Protein AF-A0A2I0I9Q0-F1 (afdb_monomer)

Radius of gyration: 23.12 Å; Cα contacts (8 Å, |Δi|>4): 67; chains: 1; bounding box: 47×44×65 Å

Solvent-accessible surface area (backbone atoms only — not comparable to full-atom values): 8965 Å² total; per-residue (Å²): 134,87,83,79,76,78,66,70,67,66,63,56,50,65,53,34,70,78,33,91,89,38,21,69,42,48,55,28,42,75,69,77,40,89,28,85,55,42,43,76,53,100,76,38,85,42,59,42,39,87,76,64,76,42,27,68,63,48,69,76,55,65,53,84,69,92,45,79,71,72,76,52,83,73,71,91,82,65,82,82,52,72,70,57,53,53,50,54,51,52,51,50,52,52,48,49,51,45,49,53,42,45,51,55,51,51,53,51,53,48,55,62,58,47,72,78,50,80,88,79,88,82,59,96,88,66,89,77,87,84,86,80,63,72,89,77,56,86,127

Mean predicted aligned error: 12.27 Å

Secondary structure (DSSP, 8-state):
------GGGTGGGGGGGT-TTTHHHHHHHHTT--BTTEEEETTEEEEPBTTTTB-HHHHHHSS--SSGGGGSPPPTTPPPPHHHHHHHHHHHHHHHHHHHHHHHHHHHHHHHHHTTSPP----TT--------GGG---

Foldseek 3Di:
DDPPPVPPVVVVLVVQCVDPVRNVLLVCQVVVHDSDQWHDDPSDTFGQDPLQSHGPCCLPPVHDPPDPVVVDDDDPPDDDDPVVVVVVVVSVVSNVVSVVSVVVVVVVVVVVVCVPPDDDDDDPPDDDDDDDDPVPDDD

Sequence (139 aa):
MLKIELIGFEELKEQYADDEDFAEAWSKVQNCQAAREFHNHEGFLMRVHSATGRSPFSIVYQKVPRHAIDLIKPPKTYKGNAAAESMAKEVQSMQQQVHQMLEAMNAKYKKAADKHRKEQLFSEGDMVMVFLRKERFTV

Organism: Punica granatum (NCBI:txid22663)

pLDDT: mean 79.33, std 12.42, range [34.28, 95.38]

Structure (mmCIF, N/CA/C/O backbone):
data_AF-A0A2I0I9Q0-F1
#
_entry.id   AF-A0A2I0I9Q0-F1
#
loop_
_atom_site.group_PDB
_atom_site.id
_atom_site.type_symbol
_atom_site.label_atom_id
_atom_site.label_alt_id
_atom_site.label_comp_id
_atom_site.label_asym_id
_atom_site.label_entity_id
_atom_site.label_seq_id
_atom_site.pdbx_PDB_ins_code
_atom_site.Cartn_x
_atom_site.Cartn_y
_atom_site.Cartn_z
_atom_site.occupancy
_atom_site.B_iso_or_equiv
_atom_site.auth_seq_id
_atom_site.auth_comp_id
_atom_site.auth_asym_id
_atom_site.auth_atom_id
_atom_site.pdbx_PDB_model_num
ATOM 1 N N . MET A 1 1 ? 14.214 -24.033 -30.107 1.00 36.44 1 MET A N 1
ATOM 2 C CA . MET A 1 1 ? 14.284 -22.607 -29.723 1.00 36.44 1 MET A CA 1
ATOM 3 C C . MET A 1 1 ? 12.876 -22.045 -29.867 1.00 36.44 1 MET A C 1
ATOM 5 O O . MET A 1 1 ? 12.465 -21.749 -30.979 1.00 36.44 1 MET A O 1
ATOM 9 N N . LEU A 1 2 ? 12.080 -22.060 -28.795 1.00 34.28 2 LEU A N 1
ATOM 10 C CA . LEU A 1 2 ? 10.690 -21.593 -28.838 1.00 34.28 2 LEU A CA 1
ATOM 11 C C . LEU A 1 2 ? 10.693 -20.061 -28.789 1.00 34.28 2 LEU A C 1
ATOM 13 O O . LEU A 1 2 ? 10.946 -19.479 -27.738 1.00 34.28 2 LEU A O 1
ATOM 17 N N . LYS A 1 3 ? 10.456 -19.420 -29.937 1.00 45.34 3 LYS A N 1
ATOM 18 C CA . LYS A 1 3 ? 10.036 -18.019 -29.994 1.00 45.34 3 LYS A CA 1
ATOM 19 C C . LYS A 1 3 ? 8.539 -17.990 -29.695 1.00 45.34 3 LYS A C 1
ATOM 21 O O . LYS A 1 3 ? 7.732 -18.218 -30.587 1.00 45.34 3 LYS A O 1
ATOM 26 N N . ILE A 1 4 ? 8.182 -17.797 -28.431 1.00 48.22 4 ILE A N 1
ATOM 27 C CA . ILE A 1 4 ? 6.826 -17.396 -28.054 1.00 48.22 4 ILE A CA 1
ATOM 28 C C . ILE A 1 4 ? 6.893 -15.879 -27.928 1.00 48.22 4 ILE A C 1
ATOM 30 O O . ILE A 1 4 ? 7.298 -15.350 -26.895 1.00 48.22 4 ILE A O 1
ATOM 34 N N . GLU A 1 5 ? 6.602 -15.186 -29.023 1.00 54.31 5 GLU A N 1
ATOM 35 C CA . GLU A 1 5 ? 6.296 -13.761 -28.971 1.00 54.31 5 GLU A CA 1
ATOM 36 C C . GLU A 1 5 ? 4.884 -13.650 -28.385 1.00 54.31 5 GLU A C 1
ATOM 38 O O . GLU A 1 5 ? 3.917 -14.174 -28.936 1.00 54.31 5 GLU A O 1
ATOM 43 N N . LEU A 1 6 ? 4.783 -13.064 -27.194 1.00 50.84 6 LEU A N 1
ATOM 44 C CA . LEU A 1 6 ? 3.529 -12.832 -26.479 1.00 50.84 6 LEU A CA 1
ATOM 45 C C . LEU A 1 6 ? 2.793 -11.660 -27.157 1.00 50.84 6 LEU A C 1
ATOM 47 O O . LEU A 1 6 ? 2.726 -10.562 -26.620 1.00 50.84 6 LEU A O 1
ATOM 51 N N . ILE A 1 7 ? 2.279 -11.894 -28.368 1.00 52.28 7 ILE A N 1
ATOM 52 C CA . ILE A 1 7 ? 1.589 -10.894 -29.208 1.00 52.28 7 ILE A CA 1
ATOM 53 C C . ILE A 1 7 ? 0.317 -10.354 -28.514 1.00 52.28 7 ILE A C 1
ATOM 55 O O . ILE A 1 7 ? -0.063 -9.205 -28.705 1.00 52.28 7 ILE A O 1
ATOM 59 N N . GLY A 1 8 ? -0.296 -11.134 -27.616 1.00 52.47 8 GLY A N 1
ATOM 60 C CA . GLY A 1 8 ? -1.600 -10.809 -27.021 1.00 52.47 8 GLY A CA 1
ATOM 61 C C . GLY A 1 8 ? -1.652 -9.634 -26.033 1.00 52.47 8 GLY A C 1
ATOM 62 O O . GLY A 1 8 ? -2.745 -9.230 -25.652 1.00 52.47 8 GLY A O 1
ATOM 63 N N . PHE A 1 9 ? -0.521 -9.072 -25.587 1.00 55.62 9 PHE A N 1
ATOM 64 C CA . PHE A 1 9 ? -0.553 -7.917 -24.673 1.00 55.62 9 PHE A CA 1
ATOM 65 C C . PHE A 1 9 ? -0.718 -6.571 -25.394 1.00 55.62 9 PHE A C 1
ATOM 67 O O . PHE A 1 9 ? -1.204 -5.624 -24.778 1.00 55.62 9 PHE A O 1
ATOM 74 N N . GLU A 1 10 ? -0.339 -6.457 -26.672 1.00 62.69 10 GLU A N 1
ATOM 75 C CA . GLU A 1 10 ? -0.495 -5.199 -27.420 1.00 62.69 10 GLU A CA 1
ATOM 76 C C . GLU A 1 10 ? -1.945 -4.962 -27.865 1.00 62.69 10 GLU A C 1
ATOM 78 O O . GLU A 1 10 ? -2.437 -3.843 -27.727 1.00 62.69 10 GLU A O 1
ATOM 83 N N . GLU A 1 11 ? -2.663 -6.017 -28.266 1.00 67.50 11 GLU A N 1
ATOM 84 C CA . GLU A 1 11 ? -4.090 -5.966 -28.647 1.00 67.50 11 GLU A CA 1
ATOM 85 C C . GLU A 1 11 ? -5.010 -5.590 -27.473 1.00 67.50 11 GLU A C 1
ATOM 87 O O . GLU A 1 11 ? -6.093 -5.038 -27.661 1.00 67.50 11 GLU A O 1
ATOM 92 N N . LEU A 1 12 ? -4.567 -5.823 -26.234 1.00 70.50 12 LEU A N 1
ATOM 93 C CA . LEU A 1 12 ? -5.344 -5.509 -25.032 1.00 70.50 12 LEU A CA 1
ATOM 94 C C . LEU A 1 12 ? -5.595 -3.999 -24.872 1.00 70.50 12 LEU A C 1
ATOM 96 O O . LEU A 1 12 ? -6.548 -3.588 -24.216 1.00 70.50 12 LEU A O 1
ATOM 100 N N . LYS A 1 13 ? -4.751 -3.164 -25.491 1.00 71.62 13 LYS A N 1
ATOM 101 C CA . LYS A 1 13 ? -4.865 -1.700 -25.455 1.00 71.62 13 LYS A CA 1
ATOM 102 C C . LYS A 1 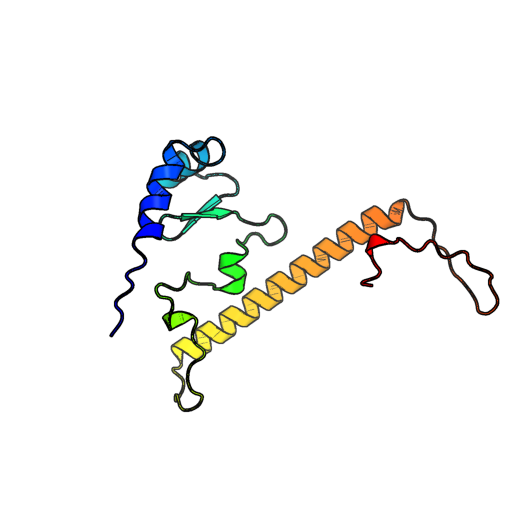13 ? -6.006 -1.183 -26.324 1.00 71.62 13 LYS A C 1
ATOM 104 O O . LYS A 1 13 ? -6.578 -0.140 -26.016 1.00 71.62 13 LYS A O 1
ATOM 109 N N . GLU A 1 14 ? -6.322 -1.897 -27.402 1.00 78.06 14 GLU A N 1
ATOM 110 C CA . GLU A 1 14 ? -7.405 -1.532 -28.320 1.00 78.06 14 GLU A CA 1
ATOM 111 C C . GLU A 1 14 ? -8.769 -1.712 -27.647 1.00 78.06 14 GLU A C 1
ATOM 113 O O . GLU A 1 14 ? -9.681 -0.922 -27.866 1.00 78.06 14 GLU A O 1
ATOM 118 N N . GLN A 1 15 ? -8.864 -2.670 -26.723 1.00 81.56 15 GLN A N 1
ATOM 119 C CA . GLN A 1 15 ? -10.089 -2.975 -25.985 1.00 81.56 15 GLN A CA 1
ATOM 120 C C . GLN A 1 15 ? -10.470 -1.888 -24.972 1.00 81.56 15 GLN A C 1
ATOM 122 O O . GLN A 1 15 ? -11.641 -1.764 -24.628 1.00 81.56 15 GLN A O 1
ATOM 127 N N . TYR A 1 16 ? -9.523 -1.053 -24.523 1.00 83.56 16 TYR A N 1
ATOM 128 C CA . TYR A 1 16 ? -9.837 0.035 -23.593 1.00 83.56 16 TYR A CA 1
ATOM 129 C C . TYR A 1 16 ? -10.770 1.089 -24.187 1.00 83.56 16 TYR A C 1
ATOM 131 O O . TYR A 1 16 ? -11.415 1.794 -23.421 1.00 83.56 16 TYR A O 1
ATOM 139 N N . ALA A 1 17 ? -10.833 1.234 -25.514 1.00 82.81 17 ALA A N 1
ATOM 140 C CA . ALA A 1 17 ? -11.689 2.231 -26.154 1.00 82.81 17 ALA A CA 1
ATOM 141 C C . ALA A 1 17 ? -13.188 1.919 -26.001 1.00 82.81 17 ALA A C 1
ATOM 143 O O . ALA A 1 17 ? -13.987 2.850 -25.916 1.00 82.81 17 ALA A O 1
ATOM 144 N N . ASP A 1 18 ? -13.538 0.634 -25.918 1.00 85.06 18 ASP A N 1
ATOM 145 C CA . ASP A 1 18 ? -14.922 0.149 -25.847 1.00 85.06 18 ASP A CA 1
ATOM 146 C C . ASP A 1 18 ? -15.335 -0.283 -24.426 1.00 85.06 18 ASP A C 1
ATOM 148 O O . ASP A 1 18 ? -16.478 -0.679 -24.198 1.00 85.06 18 ASP A O 1
ATOM 152 N N . ASP A 1 19 ? -14.414 -0.218 -23.462 1.00 86.31 19 ASP A N 1
ATOM 153 C CA . ASP A 1 19 ? -14.628 -0.674 -22.089 1.00 86.31 19 ASP A CA 1
ATOM 154 C C . ASP A 1 19 ? -15.287 0.411 -21.214 1.00 86.31 19 ASP A C 1
ATOM 156 O O . ASP A 1 19 ? -14.793 1.536 -21.116 1.00 86.31 19 ASP A O 1
ATOM 160 N N . GLU A 1 20 ? -16.394 0.071 -20.545 1.00 86.62 20 GLU A N 1
ATOM 161 C CA . GLU A 1 20 ? -17.184 1.001 -19.720 1.00 86.62 20 GLU A CA 1
ATOM 162 C C . GLU A 1 20 ? -16.387 1.588 -18.541 1.00 86.62 20 GLU A C 1
ATOM 164 O O . GLU A 1 20 ? -16.556 2.761 -18.195 1.00 86.62 20 GLU A O 1
ATOM 169 N N . ASP A 1 21 ? -15.475 0.809 -17.956 1.00 82.75 21 ASP A N 1
ATOM 170 C CA . ASP A 1 21 ? -14.682 1.210 -16.796 1.00 82.75 21 ASP A CA 1
ATOM 171 C C . ASP A 1 21 ? -13.438 2.021 -17.194 1.00 82.75 21 ASP A C 1
ATOM 173 O O . ASP A 1 21 ? -12.954 2.857 -16.415 1.00 82.75 21 ASP A O 1
ATOM 177 N N . PHE A 1 22 ? -12.891 1.776 -18.391 1.00 84.88 22 PHE A N 1
ATOM 178 C CA . PHE A 1 22 ? -11.582 2.297 -18.797 1.00 84.88 22 PHE A CA 1
ATOM 179 C C . PHE A 1 22 ? -1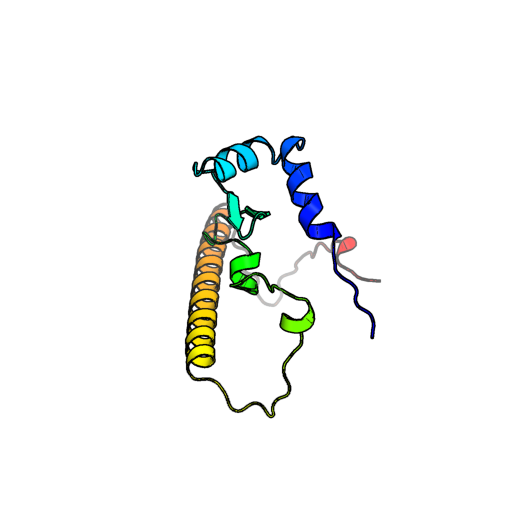1.603 3.310 -19.946 1.00 84.88 22 PHE A C 1
ATOM 181 O O . PHE A 1 22 ? -10.660 4.100 -20.021 1.00 84.88 22 PHE A O 1
ATOM 188 N N . ALA A 1 23 ? -12.641 3.379 -20.785 1.00 85.56 23 ALA A N 1
ATOM 189 C CA . ALA A 1 23 ? -12.659 4.235 -21.980 1.00 85.56 23 ALA A CA 1
ATOM 190 C C . ALA A 1 23 ? -12.453 5.724 -21.675 1.00 85.56 23 ALA A C 1
ATOM 192 O O . ALA A 1 23 ? -11.661 6.406 -22.334 1.00 85.56 23 ALA A O 1
ATOM 193 N N . GLU A 1 24 ? -13.100 6.239 -20.625 1.00 86.44 24 GLU A N 1
ATOM 194 C CA . GLU A 1 24 ? -12.934 7.637 -20.213 1.00 86.44 24 GLU A CA 1
ATOM 195 C C . GLU A 1 24 ? -11.500 7.910 -19.732 1.00 86.44 24 GLU A C 1
ATOM 197 O O . GLU A 1 24 ? -10.884 8.917 -20.097 1.00 86.44 24 GLU A O 1
ATOM 202 N N . ALA A 1 25 ? -10.954 7.010 -18.909 1.00 84.38 25 ALA A N 1
ATOM 203 C CA . ALA A 1 25 ? -9.593 7.129 -18.400 1.00 84.38 25 ALA A CA 1
ATOM 204 C C . ALA A 1 25 ? -8.570 7.021 -19.539 1.00 84.38 25 ALA A C 1
ATOM 206 O O . ALA A 1 25 ? -7.639 7.823 -19.600 1.00 84.38 25 ALA A O 1
ATOM 207 N N . TRP A 1 26 ? -8.774 6.087 -20.467 1.00 84.81 26 TRP A N 1
ATOM 208 C CA . TRP A 1 26 ? -7.926 5.860 -21.631 1.00 84.81 26 TRP A CA 1
ATOM 209 C C . TRP A 1 26 ? -7.878 7.078 -22.549 1.00 84.81 26 TRP A C 1
ATOM 211 O O . TRP A 1 26 ? -6.792 7.574 -22.848 1.00 84.81 26 TRP A O 1
ATOM 221 N N . SER A 1 27 ? -9.040 7.633 -22.900 1.00 84.81 27 SER A N 1
ATOM 222 C CA . SER A 1 27 ? -9.144 8.845 -23.716 1.00 84.81 27 SER A CA 1
ATOM 223 C C . SER A 1 27 ? -8.424 10.034 -23.070 1.00 84.81 27 SER A C 1
ATOM 225 O O . SER A 1 27 ? -7.643 10.734 -23.719 1.00 84.81 27 SER A O 1
ATOM 227 N N . LYS A 1 28 ? -8.599 10.244 -21.760 1.00 84.38 28 LYS A N 1
ATOM 228 C CA . LYS A 1 28 ? -7.894 11.313 -21.031 1.00 84.38 28 LYS A CA 1
ATOM 229 C C . LYS A 1 28 ? -6.385 11.112 -21.047 1.00 84.38 28 LYS A C 1
ATOM 231 O O . LYS A 1 28 ? -5.645 12.050 -21.331 1.00 84.38 28 LYS A O 1
ATOM 236 N N . VAL A 1 29 ? -5.930 9.893 -20.774 1.00 81.31 29 VAL A N 1
ATOM 237 C CA . VAL A 1 29 ? -4.507 9.557 -20.751 1.00 81.31 29 VAL A CA 1
ATOM 238 C C . VAL A 1 29 ? -3.852 9.740 -22.127 1.00 81.31 29 VAL A C 1
ATOM 240 O O . VAL A 1 29 ? -2.749 10.283 -22.194 1.00 81.31 29 VAL A O 1
ATOM 243 N N . GLN A 1 30 ? -4.511 9.329 -23.215 1.00 79.44 30 GLN A N 1
ATOM 244 C CA . GLN A 1 30 ? -4.014 9.535 -24.583 1.00 79.44 30 GLN A CA 1
ATOM 245 C C . GLN A 1 30 ? -3.868 11.022 -24.929 1.00 79.44 30 GLN A C 1
ATOM 247 O O . GLN A 1 30 ? -2.924 11.412 -25.610 1.00 79.44 30 GLN A O 1
ATOM 252 N N . ASN A 1 31 ? -4.761 11.856 -24.399 1.00 80.88 31 ASN A N 1
ATOM 253 C CA . ASN A 1 31 ? -4.753 13.304 -24.593 1.00 80.88 31 ASN A CA 1
ATOM 254 C C . ASN A 1 31 ? -3.865 14.059 -23.582 1.00 80.88 31 ASN A C 1
ATOM 256 O O . ASN A 1 31 ? -3.996 15.276 -23.441 1.00 80.88 31 ASN A O 1
ATOM 260 N N . CYS A 1 32 ? -2.978 13.363 -22.857 1.00 74.06 32 CYS A N 1
ATOM 261 C CA . CYS A 1 32 ? -2.119 13.931 -21.808 1.00 74.06 32 CYS A CA 1
ATOM 262 C C . CYS A 1 32 ? -2.893 14.666 -20.693 1.00 74.06 32 CYS A C 1
ATOM 264 O O . CYS A 1 32 ? -2.371 15.585 -20.059 1.00 74.06 32 CYS A O 1
ATOM 266 N N . GLN A 1 33 ? -4.140 14.269 -20.439 1.00 76.38 33 GLN A N 1
ATOM 267 C CA . GLN A 1 33 ? -4.982 14.806 -19.373 1.00 76.38 33 GLN A CA 1
ATOM 268 C C . GLN A 1 33 ? -4.924 13.919 -18.124 1.00 76.38 33 GLN A C 1
ATOM 270 O O . GLN A 1 33 ? -4.699 12.709 -18.189 1.00 76.38 33 GLN A O 1
ATOM 275 N N . ALA A 1 34 ? -5.161 14.518 -16.955 1.00 72.94 34 ALA A N 1
ATOM 276 C CA . ALA A 1 34 ? -5.161 13.797 -15.687 1.00 72.94 34 ALA A CA 1
ATOM 277 C C . ALA A 1 34 ? -6.371 12.847 -15.581 1.00 72.94 34 ALA A C 1
ATOM 279 O O . ALA A 1 34 ? -7.510 13.276 -15.384 1.00 72.94 34 ALA A O 1
ATOM 280 N N . ALA A 1 35 ? -6.122 11.539 -15.650 1.00 73.00 35 ALA A N 1
ATOM 281 C CA . ALA A 1 35 ? -7.142 10.494 -15.560 1.00 73.00 35 ALA A CA 1
ATOM 282 C C . ALA A 1 35 ? -7.390 10.009 -14.118 1.00 73.00 35 ALA A C 1
ATOM 284 O O . ALA A 1 35 ? -7.432 8.809 -13.844 1.00 73.00 35 ALA A O 1
ATOM 285 N N . ARG A 1 36 ? -7.572 10.952 -13.182 1.00 73.56 36 ARG A N 1
ATOM 286 C CA . ARG A 1 36 ? -7.810 10.692 -11.746 1.00 73.56 36 ARG A CA 1
ATOM 287 C C . ARG A 1 36 ? -6.773 9.740 -11.125 1.00 73.56 36 ARG A C 1
ATOM 289 O O . ARG A 1 36 ? -5.676 10.167 -10.790 1.00 73.56 36 ARG A O 1
ATOM 296 N N . GLU A 1 37 ? -7.152 8.475 -10.937 1.00 80.44 37 GLU A N 1
ATOM 297 C CA . GLU A 1 37 ? -6.380 7.427 -10.263 1.00 80.44 37 GLU A CA 1
ATOM 298 C C . GLU A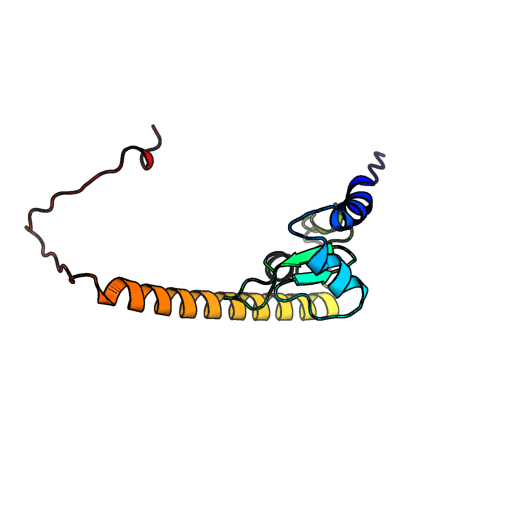 1 37 ? -5.497 6.625 -11.225 1.00 80.44 37 GLU A C 1
ATOM 300 O O . GLU A 1 37 ? -4.736 5.771 -10.777 1.00 80.44 37 GLU A O 1
ATOM 305 N N . PHE A 1 38 ? -5.594 6.861 -12.533 1.00 79.19 38 PHE A N 1
ATOM 306 C CA . PHE A 1 38 ? -4.862 6.103 -13.540 1.00 79.19 38 PHE A CA 1
ATOM 307 C C . PHE A 1 38 ? -3.703 6.903 -14.126 1.00 79.19 38 PHE A C 1
ATOM 309 O O . PHE A 1 38 ? -3.815 8.103 -14.377 1.00 79.19 38 PHE A O 1
ATOM 316 N N . HIS A 1 39 ? -2.597 6.213 -14.397 1.00 75.88 39 HIS A N 1
ATOM 317 C CA . HIS A 1 39 ? -1.504 6.730 -15.213 1.00 75.88 39 HIS A CA 1
ATOM 318 C C . HIS A 1 39 ? -1.220 5.806 -16.395 1.00 75.88 39 HIS A C 1
ATOM 320 O O . HIS A 1 39 ? -1.368 4.587 -16.285 1.00 75.88 39 HIS A O 1
ATOM 326 N N . ASN A 1 40 ? -0.769 6.393 -17.509 1.00 75.12 40 ASN A N 1
ATOM 327 C CA . ASN A 1 40 ? -0.176 5.608 -18.586 1.00 75.12 40 ASN A CA 1
ATOM 328 C C . ASN A 1 40 ? 1.171 5.066 -18.135 1.00 75.12 40 ASN A C 1
ATOM 330 O O . ASN A 1 40 ? 2.025 5.830 -17.679 1.00 75.12 40 ASN A O 1
ATOM 334 N N . HIS A 1 41 ? 1.397 3.782 -18.350 1.00 72.50 41 HIS A N 1
ATOM 335 C CA . HIS A 1 41 ? 2.733 3.227 -18.338 1.00 72.50 41 HIS A CA 1
ATOM 336 C C . HIS A 1 41 ? 2.908 2.293 -19.531 1.00 72.50 41 HIS A C 1
ATOM 338 O O . HIS A 1 41 ? 2.262 1.253 -19.601 1.00 72.50 41 HIS A O 1
ATOM 344 N N . GLU A 1 42 ? 3.760 2.689 -20.481 1.00 71.00 42 GLU A N 1
ATOM 345 C CA . GLU A 1 42 ? 4.080 1.910 -21.693 1.00 71.00 42 GLU A CA 1
ATOM 346 C C . GLU A 1 42 ? 2.834 1.463 -22.498 1.00 71.00 42 GLU A C 1
ATOM 348 O O . GLU A 1 42 ? 2.801 0.410 -23.138 1.00 71.00 42 GLU A O 1
ATOM 353 N N . GLY A 1 43 ? 1.788 2.297 -22.492 1.00 73.81 43 GLY A N 1
ATOM 354 C CA . GLY A 1 43 ? 0.524 2.055 -23.185 1.00 73.81 43 GLY A CA 1
ATOM 355 C C . GLY A 1 43 ? -0.500 1.257 -22.380 1.00 73.81 43 GLY A C 1
ATOM 356 O O . GLY A 1 43 ? -1.503 0.860 -22.953 1.00 73.81 43 GLY A O 1
ATOM 357 N N . PHE A 1 44 ? -0.275 1.012 -21.089 1.00 76.94 44 PHE A N 1
ATOM 358 C CA . PHE A 1 44 ? -1.243 0.361 -20.205 1.00 76.94 44 PHE A CA 1
ATOM 359 C C . PHE A 1 44 ? -1.750 1.324 -19.134 1.00 76.94 44 PHE A C 1
ATOM 361 O O . PHE A 1 44 ? -0.991 2.138 -18.599 1.00 76.94 44 PHE A O 1
ATOM 368 N N . LEU A 1 45 ? -3.035 1.204 -18.792 1.00 78.75 45 LEU A N 1
ATOM 369 C CA . LEU A 1 45 ? -3.625 1.927 -17.670 1.00 78.75 45 LEU A CA 1
ATOM 370 C C . LEU A 1 45 ? -3.244 1.252 -16.355 1.00 78.75 45 LEU A C 1
ATOM 372 O O . LEU A 1 45 ? -3.617 0.113 -16.084 1.00 78.75 45 LEU A O 1
ATOM 376 N N . MET A 1 46 ? -2.528 1.980 -15.505 1.00 81.31 46 MET A N 1
ATOM 377 C CA . MET A 1 46 ? -2.127 1.510 -14.182 1.00 81.31 46 MET A CA 1
ATOM 378 C C . MET A 1 46 ? -2.822 2.342 -13.108 1.00 81.31 46 MET A C 1
ATOM 380 O O . MET A 1 46 ? -2.671 3.565 -13.064 1.00 81.31 46 MET A O 1
ATOM 384 N N . ARG A 1 47 ? -3.572 1.679 -12.220 1.00 84.50 47 ARG A N 1
ATOM 385 C CA . ARG A 1 47 ? -4.251 2.344 -11.100 1.00 84.50 47 ARG A CA 1
ATOM 386 C C . ARG A 1 47 ? -3.285 2.604 -9.944 1.00 84.50 47 ARG A C 1
ATOM 388 O O . ARG A 1 47 ? -2.540 1.722 -9.512 1.00 84.50 47 ARG A O 1
ATOM 395 N N . VAL A 1 48 ? -3.336 3.817 -9.417 1.00 85.19 48 VAL A N 1
ATOM 396 C CA . VAL A 1 48 ? -2.611 4.271 -8.236 1.00 85.19 48 VAL A CA 1
ATOM 397 C C . VAL A 1 48 ? -3.413 3.948 -6.983 1.00 85.19 48 VAL A C 1
ATOM 399 O O . VAL A 1 48 ? -4.592 4.277 -6.886 1.00 85.19 48 VAL A O 1
ATOM 402 N N . HIS A 1 49 ? -2.771 3.327 -5.994 1.00 85.06 49 HIS A N 1
ATOM 403 C CA . HIS A 1 49 ? -3.422 3.064 -4.719 1.00 85.06 49 HIS A CA 1
ATOM 404 C C . HIS A 1 49 ? -3.384 4.313 -3.831 1.00 85.06 49 HIS A C 1
ATOM 406 O O . HIS A 1 49 ? -2.320 4.884 -3.586 1.00 85.06 49 HIS A O 1
ATOM 412 N N . SER A 1 50 ? -4.537 4.719 -3.302 1.00 82.88 50 SER A N 1
ATOM 413 C CA . SER A 1 50 ? -4.689 5.960 -2.529 1.00 82.88 50 SER A CA 1
ATOM 414 C C . SER A 1 50 ? -3.801 6.017 -1.283 1.00 82.88 50 SER A C 1
ATOM 416 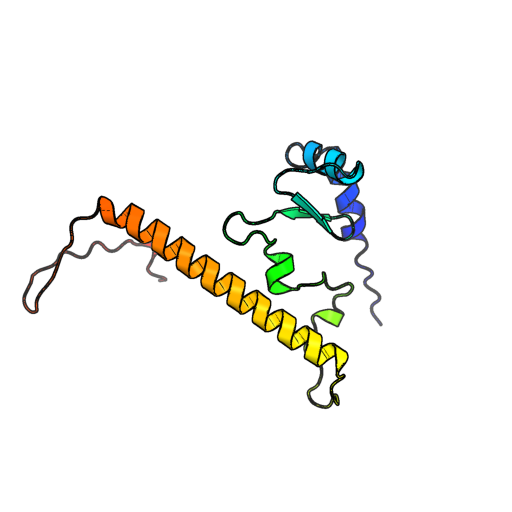O O . SER A 1 50 ? -3.277 7.077 -0.951 1.00 82.88 50 SER A O 1
ATOM 418 N N . ALA A 1 51 ? -3.571 4.880 -0.616 1.00 82.06 51 ALA A N 1
ATOM 419 C CA . ALA A 1 51 ? -2.735 4.833 0.584 1.00 82.06 51 ALA A CA 1
ATOM 420 C C . ALA A 1 51 ? -1.231 4.852 0.296 1.00 82.06 51 ALA A C 1
ATOM 422 O O . ALA A 1 51 ? -0.465 5.043 1.229 1.00 82.06 51 ALA A O 1
ATOM 423 N N . THR A 1 52 ? -0.794 4.604 -0.945 1.00 83.25 52 THR A N 1
ATOM 424 C CA . THR A 1 52 ? 0.637 4.574 -1.303 1.00 83.25 52 THR A CA 1
ATOM 425 C C . THR A 1 52 ? 1.025 5.658 -2.307 1.00 83.25 52 THR A C 1
ATOM 427 O O . THR A 1 52 ? 2.212 5.925 -2.482 1.00 83.25 52 THR A O 1
ATOM 430 N N . GLY A 1 53 ? 0.051 6.265 -2.994 1.00 83.94 53 GLY A N 1
ATOM 431 C CA . GLY A 1 53 ? 0.290 7.192 -4.100 1.00 83.94 53 GLY A CA 1
ATOM 432 C C . GLY A 1 53 ? 1.026 6.549 -5.283 1.00 83.94 53 GLY A C 1
ATOM 433 O O . GLY A 1 53 ? 1.496 7.256 -6.169 1.00 83.94 53 GLY A O 1
ATOM 434 N N . ARG A 1 54 ? 1.145 5.213 -5.309 1.00 83.06 54 ARG A N 1
ATOM 435 C CA . ARG A 1 54 ? 1.843 4.440 -6.347 1.00 83.06 54 ARG A CA 1
ATOM 436 C C . ARG A 1 54 ? 0.990 3.258 -6.799 1.00 83.06 54 ARG A C 1
ATOM 438 O O . ARG A 1 54 ? 0.145 2.774 -6.044 1.00 83.06 54 ARG A O 1
ATOM 445 N N . SER A 1 55 ? 1.208 2.772 -8.019 1.00 84.69 55 SER A N 1
ATOM 446 C CA . SER A 1 55 ? 0.593 1.512 -8.448 1.00 84.69 55 SER A CA 1
ATOM 447 C C . SER A 1 55 ? 1.303 0.323 -7.783 1.00 84.69 55 SER A C 1
ATOM 449 O O . SER A 1 55 ? 2.525 0.367 -7.606 1.00 84.69 55 SER A O 1
ATOM 451 N N . PRO A 1 56 ? 0.586 -0.762 -7.433 1.00 81.88 56 PRO A N 1
ATOM 452 C CA . PRO A 1 56 ? 1.208 -1.989 -6.930 1.00 81.88 56 PRO A CA 1
ATOM 453 C C . PRO A 1 56 ? 2.301 -2.521 -7.867 1.00 81.88 56 PRO A C 1
ATOM 455 O O . PRO A 1 56 ? 3.364 -2.930 -7.404 1.00 81.88 56 PRO A O 1
ATOM 458 N N . PHE A 1 57 ? 2.085 -2.417 -9.183 1.00 77.06 57 PHE A N 1
ATOM 459 C CA . PHE A 1 57 ? 3.081 -2.760 -10.199 1.00 77.06 57 PHE A CA 1
ATOM 460 C C . PHE A 1 57 ? 4.369 -1.942 -10.056 1.00 77.06 57 PHE A C 1
ATOM 462 O O . PHE A 1 57 ? 5.454 -2.517 -10.033 1.00 77.06 57 PHE A O 1
ATOM 469 N N . SER A 1 58 ? 4.271 -0.618 -9.897 1.00 78.31 58 SER A N 1
ATOM 470 C CA . SER A 1 58 ? 5.440 0.243 -9.676 1.00 78.31 58 SER A CA 1
ATOM 471 C C . SER A 1 58 ? 6.167 -0.093 -8.368 1.00 78.31 58 SER A C 1
ATOM 473 O O . SER A 1 58 ? 7.390 -0.044 -8.317 1.00 78.31 58 SER A O 1
ATOM 475 N N . ILE A 1 59 ? 5.449 -0.492 -7.317 1.00 82.81 59 ILE A N 1
ATOM 476 C CA . ILE A 1 59 ? 6.061 -0.856 -6.029 1.00 82.81 59 ILE A CA 1
ATOM 477 C C . ILE A 1 59 ? 6.849 -2.172 -6.128 1.00 82.81 59 ILE A C 1
ATOM 479 O O . ILE A 1 59 ? 7.952 -2.280 -5.583 1.00 82.81 59 ILE A O 1
ATOM 483 N N . VAL A 1 60 ? 6.285 -3.171 -6.811 1.00 79.25 60 VAL A N 1
ATOM 484 C CA . VAL A 1 60 ? 6.873 -4.515 -6.915 1.00 79.25 60 VAL A CA 1
ATOM 485 C C . VAL A 1 60 ? 7.967 -4.568 -7.980 1.00 79.25 60 VAL A C 1
ATOM 487 O O . VAL A 1 60 ? 9.036 -5.115 -7.719 1.00 79.25 60 VAL A O 1
ATOM 490 N N . TYR A 1 61 ? 7.723 -3.984 -9.154 1.00 72.94 61 TYR A N 1
ATOM 491 C CA . TYR A 1 61 ? 8.588 -4.146 -10.325 1.00 72.94 61 TYR A CA 1
ATOM 492 C C . TYR A 1 61 ? 9.392 -2.892 -10.683 1.00 72.94 61 TYR A C 1
ATOM 494 O O . TYR A 1 61 ? 10.443 -3.023 -11.299 1.00 72.94 61 TYR A O 1
ATOM 502 N N . GLN A 1 62 ? 8.953 -1.696 -10.263 1.00 66.62 62 GLN A N 1
ATOM 503 C CA . GLN A 1 62 ? 9.527 -0.362 -10.559 1.00 66.62 62 GLN A CA 1
ATOM 504 C C . GLN A 1 62 ? 9.611 0.054 -12.021 1.00 66.62 62 GLN A C 1
ATOM 506 O O . GLN A 1 62 ? 9.197 1.163 -12.354 1.00 66.62 62 GLN A O 1
ATOM 511 N N . LYS A 1 63 ? 10.117 -0.826 -12.878 1.00 62.56 63 LYS A N 1
ATOM 512 C CA . LYS A 1 63 ? 9.972 -0.809 -14.326 1.00 62.56 63 LYS A CA 1
ATOM 513 C C . LYS A 1 63 ? 9.197 -2.050 -14.721 1.00 62.56 63 LYS A C 1
ATOM 515 O O . LYS A 1 63 ? 9.472 -3.134 -14.210 1.00 62.56 63 LYS A O 1
ATOM 520 N N . VAL A 1 64 ? 8.237 -1.895 -15.623 1.00 57.34 64 VAL A N 1
ATOM 521 C CA . VAL A 1 64 ? 7.573 -3.061 -16.198 1.00 57.34 64 VAL A CA 1
ATOM 522 C C . VAL A 1 64 ? 8.645 -3.901 -16.912 1.00 57.34 64 VAL A C 1
ATOM 524 O O . VAL A 1 64 ? 9.411 -3.352 -17.711 1.00 57.34 64 VAL A O 1
ATOM 527 N N . PRO A 1 65 ? 8.788 -5.196 -16.565 1.00 61.62 65 PRO A N 1
ATOM 528 C CA . PRO A 1 65 ? 9.715 -6.084 -17.250 1.00 61.62 65 PRO A CA 1
ATOM 529 C C . PRO A 1 65 ? 9.356 -6.089 -18.732 1.00 61.62 65 PRO A C 1
ATOM 531 O O . PRO A 1 65 ? 8.208 -6.361 -19.081 1.00 61.62 65 PRO A O 1
ATOM 534 N N . ARG A 1 66 ? 10.314 -5.779 -19.607 1.00 61.03 66 ARG A N 1
ATOM 535 C CA . ARG A 1 66 ? 10.033 -5.731 -21.049 1.00 61.03 66 ARG A CA 1
ATOM 536 C C . ARG A 1 66 ? 9.896 -7.139 -21.616 1.00 61.03 66 ARG A C 1
ATOM 538 O O . ARG A 1 66 ? 9.227 -7.330 -22.622 1.00 61.03 66 ARG A O 1
ATOM 545 N N . HIS A 1 67 ? 10.534 -8.119 -20.971 1.00 64.50 67 HIS A N 1
ATOM 546 C CA . HIS A 1 67 ? 10.505 -9.518 -21.377 1.00 64.50 67 HIS A CA 1
ATOM 547 C C . HIS A 1 67 ? 10.412 -10.458 -20.170 1.00 64.50 67 HIS A C 1
ATOM 549 O O . HIS A 1 67 ? 10.919 -10.165 -19.091 1.00 64.50 67 HIS A O 1
ATOM 555 N N . ALA A 1 68 ? 9.853 -11.656 -20.369 1.00 64.12 68 ALA A N 1
ATOM 556 C CA . ALA A 1 68 ? 9.770 -12.687 -19.326 1.00 64.12 68 ALA A CA 1
ATOM 557 C C . ALA A 1 68 ? 11.145 -13.097 -18.752 1.00 64.12 68 ALA A C 1
ATOM 559 O O . ALA A 1 68 ? 11.230 -13.538 -17.608 1.00 64.12 68 ALA A O 1
ATOM 560 N N . ILE A 1 69 ? 12.228 -12.918 -19.522 1.00 69.94 69 ILE A N 1
ATOM 561 C CA . ILE A 1 69 ? 13.605 -13.165 -19.067 1.00 69.94 69 ILE A CA 1
ATOM 562 C C . ILE A 1 69 ? 14.045 -12.218 -17.945 1.00 69.94 69 ILE A C 1
ATOM 564 O O . ILE A 1 69 ? 14.852 -12.618 -17.110 1.00 69.94 69 ILE A O 1
ATOM 568 N N . ASP A 1 70 ? 13.481 -11.009 -17.878 1.00 65.12 70 ASP A N 1
ATOM 569 C CA . ASP A 1 70 ? 13.806 -10.013 -16.852 1.00 65.12 70 ASP A CA 1
ATOM 570 C C . ASP A 1 70 ? 13.304 -10.454 -15.460 1.00 65.12 70 ASP A C 1
ATOM 572 O O . ASP A 1 70 ? 13.777 -9.962 -14.438 1.00 65.12 70 ASP A O 1
ATOM 576 N N . LEU A 1 71 ? 12.366 -11.411 -15.403 1.00 66.25 71 LEU A N 1
ATOM 577 C CA . LEU A 1 71 ? 11.851 -12.005 -14.162 1.00 66.25 71 LEU A CA 1
ATOM 578 C C . LEU A 1 71 ? 12.699 -13.184 -13.654 1.00 66.25 71 LEU A C 1
ATOM 580 O O . LEU A 1 71 ? 12.473 -13.680 -12.546 1.00 66.25 71 LEU A O 1
ATOM 584 N N . ILE A 1 72 ? 13.664 -13.665 -14.444 1.00 76.81 72 ILE A N 1
ATOM 585 C CA . ILE A 1 72 ? 14.500 -14.810 -14.077 1.00 76.81 72 ILE A CA 1
ATOM 586 C C . ILE A 1 72 ? 15.586 -14.341 -13.104 1.00 76.81 72 ILE A C 1
ATOM 588 O O . ILE A 1 72 ? 16.330 -13.402 -13.380 1.00 76.81 72 ILE A O 1
ATOM 592 N N . LYS A 1 73 ? 15.716 -15.024 -11.959 1.00 69.19 73 LYS A N 1
ATOM 593 C CA . LYS A 1 73 ? 16.778 -14.735 -10.982 1.00 69.19 73 LYS A CA 1
ATOM 594 C C . LYS A 1 73 ? 18.150 -14.945 -11.641 1.00 69.19 73 LYS A C 1
ATOM 596 O O . LYS A 1 73 ? 18.437 -16.074 -12.049 1.00 69.19 73 LYS A O 1
ATOM 601 N N . PRO A 1 74 ? 19.009 -13.915 -11.734 1.00 63.16 74 PRO A N 1
ATOM 602 C CA . PRO A 1 74 ? 20.293 -14.058 -12.403 1.00 63.16 74 PRO A CA 1
ATOM 603 C C . PRO A 1 74 ? 21.235 -14.999 -11.625 1.00 63.16 74 PRO A C 1
ATOM 605 O O . PRO A 1 74 ? 21.153 -15.083 -10.393 1.00 63.16 74 PRO A O 1
ATOM 608 N N . PRO A 1 75 ? 22.158 -15.699 -12.313 1.00 72.31 75 PRO A N 1
ATOM 609 C CA . PRO A 1 75 ? 23.203 -16.486 -11.666 1.00 72.31 75 PRO A CA 1
ATOM 610 C C . PRO A 1 75 ? 24.068 -15.619 -10.739 1.00 72.31 75 PRO A C 1
ATOM 612 O O . PRO A 1 75 ?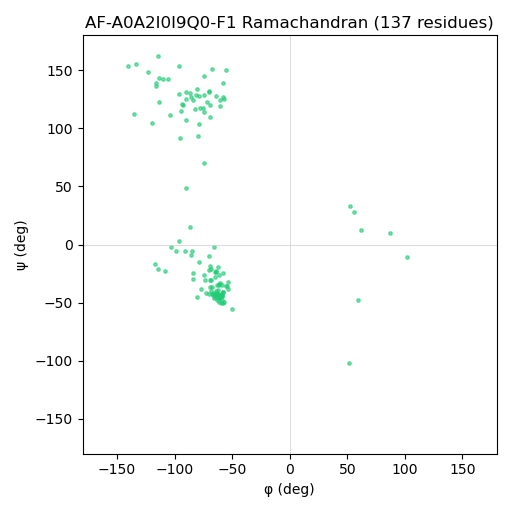 24.470 -14.513 -11.097 1.00 72.31 75 PRO A O 1
ATOM 615 N N . LYS A 1 76 ? 24.427 -16.148 -9.563 1.00 69.50 76 LYS A N 1
ATOM 616 C CA . LYS A 1 76 ? 25.216 -15.438 -8.530 1.00 69.50 76 LYS A CA 1
ATOM 617 C C . LYS A 1 76 ? 26.662 -15.102 -8.942 1.00 69.50 76 LYS A C 1
ATOM 619 O O . LYS A 1 76 ? 27.398 -14.521 -8.155 1.00 69.50 76 LYS A O 1
ATOM 624 N N . THR A 1 77 ? 27.090 -15.498 -10.139 1.00 69.69 77 THR A N 1
ATOM 625 C CA . THR A 1 77 ? 28.452 -15.306 -10.661 1.00 69.69 77 THR A CA 1
ATOM 626 C C . THR A 1 77 ? 28.672 -13.937 -11.310 1.00 69.69 77 THR A C 1
ATOM 628 O O . THR A 1 77 ? 29.798 -13.619 -11.693 1.00 69.69 77 THR A O 1
ATOM 631 N N . TYR A 1 78 ? 27.622 -13.123 -11.451 1.00 64.88 78 TYR A N 1
ATOM 632 C CA . TYR A 1 78 ? 27.707 -11.806 -12.074 1.00 64.88 78 TYR A CA 1
ATOM 633 C C . TYR A 1 78 ? 28.440 -10.802 -11.169 1.00 64.88 78 TYR A C 1
ATOM 635 O O . TYR A 1 78 ? 28.029 -10.555 -10.036 1.00 64.88 78 TYR A O 1
ATOM 643 N N . LYS A 1 79 ? 29.525 -10.201 -11.675 1.00 67.56 79 LYS A N 1
ATOM 644 C CA . LYS A 1 79 ? 30.188 -9.061 -11.025 1.00 67.56 79 LYS A CA 1
ATOM 645 C C . LYS A 1 79 ? 29.319 -7.821 -11.258 1.00 67.56 79 LYS A C 1
ATOM 647 O O . LYS A 1 79 ? 29.068 -7.470 -12.407 1.00 67.56 79 LYS A O 1
ATOM 652 N N . GLY A 1 80 ? 28.814 -7.233 -10.173 1.00 67.00 80 GLY A N 1
ATOM 653 C CA . GLY A 1 80 ? 27.802 -6.174 -10.186 1.00 67.00 80 GLY A CA 1
ATOM 654 C C . GLY A 1 80 ? 28.170 -4.950 -11.030 1.00 67.00 80 GLY A C 1
ATOM 655 O O . GLY A 1 80 ? 29.338 -4.602 -11.189 1.00 67.00 80 GLY A O 1
ATOM 656 N N . ASN A 1 81 ? 27.143 -4.289 -11.566 1.00 79.06 81 ASN A N 1
ATOM 657 C CA . ASN A 1 81 ? 27.252 -2.987 -12.220 1.00 79.06 81 ASN A CA 1
ATOM 658 C C . ASN A 1 81 ? 26.899 -1.894 -11.197 1.00 79.06 81 ASN A C 1
ATOM 660 O O . ASN A 1 81 ? 25.832 -1.957 -10.587 1.00 79.06 81 ASN A O 1
ATOM 664 N N . ALA A 1 82 ? 27.745 -0.871 -11.047 1.00 80.69 82 ALA A N 1
ATOM 665 C CA . ALA A 1 82 ? 27.521 0.238 -10.114 1.00 80.69 82 ALA A CA 1
ATOM 666 C C . ALA A 1 82 ? 26.171 0.956 -10.331 1.00 80.69 82 ALA A C 1
ATOM 668 O O . ALA A 1 82 ? 25.507 1.338 -9.368 1.00 80.69 82 ALA A O 1
ATOM 669 N N . ALA A 1 83 ? 25.714 1.083 -11.582 1.00 80.44 83 ALA A N 1
ATOM 670 C CA . ALA A 1 83 ? 24.401 1.653 -11.889 1.00 80.44 83 ALA A CA 1
ATOM 671 C C . ALA A 1 83 ? 23.250 0.754 -11.401 1.00 80.44 83 ALA A C 1
ATOM 673 O O . ALA A 1 83 ? 22.235 1.250 -10.912 1.00 80.44 83 ALA A O 1
ATOM 674 N N . ALA A 1 84 ? 23.419 -0.569 -11.490 1.00 78.75 84 ALA A 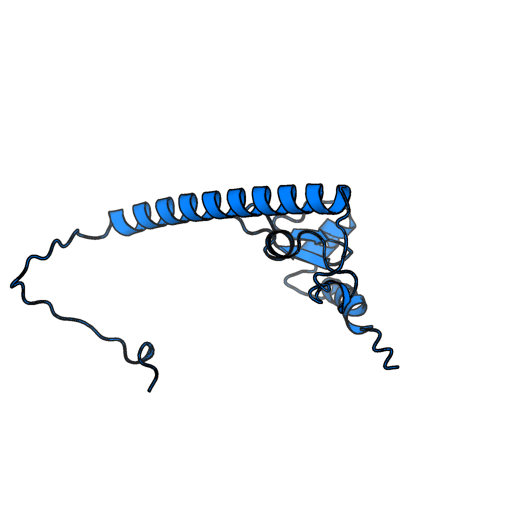N 1
ATOM 675 C CA . ALA A 1 84 ? 22.436 -1.528 -10.992 1.00 78.75 84 ALA A CA 1
ATOM 676 C C . ALA A 1 84 ? 22.367 -1.517 -9.456 1.00 78.75 84 ALA A C 1
ATOM 678 O O . ALA A 1 84 ? 21.283 -1.626 -8.889 1.00 78.75 84 ALA A O 1
ATOM 679 N N . GLU A 1 85 ? 23.500 -1.329 -8.778 1.00 81.44 85 GLU A N 1
ATOM 680 C CA . GLU A 1 85 ? 23.542 -1.201 -7.319 1.00 81.44 85 GLU A CA 1
ATOM 681 C C . GLU A 1 85 ? 22.884 0.091 -6.820 1.00 81.44 85 GLU A C 1
ATOM 683 O O . GLU A 1 85 ? 22.164 0.054 -5.822 1.00 81.44 85 GLU A O 1
ATOM 688 N N . SER A 1 86 ? 23.086 1.222 -7.512 1.00 85.44 86 SER A N 1
ATOM 689 C CA . SER A 1 86 ? 22.374 2.477 -7.211 1.00 85.44 86 SER A CA 1
ATOM 690 C C . SER A 1 86 ? 20.865 2.279 -7.303 1.00 85.44 86 SER A C 1
ATOM 692 O O . SER A 1 86 ? 20.141 2.555 -6.348 1.00 85.44 86 SER A O 1
ATOM 694 N N . MET A 1 87 ? 20.406 1.697 -8.415 1.00 82.44 87 MET A N 1
ATOM 695 C CA . MET A 1 87 ? 18.993 1.398 -8.630 1.00 82.44 87 MET A CA 1
ATOM 696 C C . MET A 1 87 ? 18.449 0.467 -7.543 1.00 82.44 87 MET A C 1
ATOM 698 O O . MET A 1 87 ? 17.400 0.742 -6.977 1.00 82.44 87 MET A O 1
ATOM 702 N N . ALA A 1 88 ? 19.176 -0.590 -7.172 1.00 82.69 88 ALA A N 1
ATOM 703 C CA . ALA A 1 88 ? 18.767 -1.502 -6.103 1.00 82.69 88 ALA A CA 1
ATOM 704 C C . ALA A 1 88 ? 18.620 -0.813 -4.732 1.00 82.69 88 ALA A C 1
ATOM 706 O O . ALA A 1 88 ? 17.758 -1.191 -3.939 1.00 82.69 88 ALA A O 1
ATOM 707 N N . LYS A 1 89 ? 19.428 0.209 -4.437 1.00 87.56 89 LYS A N 1
ATOM 708 C CA . LYS A 1 89 ? 19.285 0.998 -3.204 1.00 87.56 89 LYS A CA 1
ATOM 709 C C . LYS A 1 89 ? 18.063 1.913 -3.257 1.00 87.56 89 LYS A C 1
ATOM 711 O O . LYS A 1 89 ? 17.320 1.991 -2.280 1.00 87.56 89 LYS A O 1
ATOM 716 N N . GLU A 1 90 ? 17.822 2.557 -4.397 1.00 87.00 90 GLU A N 1
ATOM 717 C CA . GLU A 1 90 ? 16.623 3.374 -4.627 1.00 87.00 90 GLU A CA 1
ATOM 718 C C . GLU A 1 90 ? 15.343 2.533 -4.491 1.00 87.00 90 GLU A C 1
ATOM 720 O O . GLU A 1 90 ? 14.417 2.930 -3.781 1.00 87.00 90 GLU A O 1
ATOM 725 N N . VAL A 1 91 ? 15.340 1.326 -5.075 1.00 84.94 91 VAL A N 1
ATOM 726 C CA . VAL A 1 91 ? 14.287 0.306 -4.936 1.00 84.94 91 VAL A CA 1
ATOM 727 C C . VAL A 1 91 ? 13.953 0.064 -3.467 1.00 84.94 91 VAL A C 1
ATOM 729 O O . VAL A 1 91 ? 12.795 0.153 -3.055 1.00 84.94 91 VAL A O 1
ATOM 732 N N . GLN A 1 92 ? 14.976 -0.266 -2.680 1.00 88.62 92 GLN A N 1
ATOM 733 C CA . GLN A 1 92 ? 14.812 -0.630 -1.278 1.00 88.62 92 GLN A CA 1
ATOM 734 C C . GLN A 1 92 ? 14.292 0.550 -0.461 1.00 88.62 92 GLN A C 1
ATOM 736 O O . GLN A 1 92 ? 13.364 0.381 0.327 1.00 88.62 92 GLN A O 1
ATOM 741 N N . SER A 1 93 ? 14.837 1.747 -0.688 1.00 91.06 93 SER A N 1
ATOM 742 C CA . SER A 1 93 ? 14.389 2.966 -0.013 1.00 91.06 93 SER A CA 1
ATOM 743 C C . SER A 1 93 ? 12.920 3.273 -0.317 1.00 91.06 93 SER A C 1
ATOM 745 O O . SER A 1 93 ? 12.134 3.530 0.597 1.00 91.06 93 SER A O 1
ATOM 747 N N . MET A 1 94 ? 12.511 3.157 -1.582 1.00 89.50 94 MET A N 1
ATOM 748 C CA . MET A 1 94 ? 11.119 3.339 -1.986 1.00 89.50 94 MET A CA 1
ATOM 749 C C . MET A 1 94 ? 10.193 2.315 -1.311 1.00 89.50 94 MET A C 1
ATOM 751 O O . MET A 1 94 ? 9.139 2.685 -0.794 1.00 89.50 94 MET A O 1
ATOM 755 N N . GLN A 1 95 ? 10.566 1.033 -1.296 1.00 88.25 95 GLN A N 1
ATOM 756 C CA . GLN A 1 95 ? 9.765 -0.019 -0.662 1.00 88.25 95 GLN A CA 1
ATOM 757 C C . GLN A 1 95 ? 9.642 0.187 0.852 1.00 88.25 95 GLN A C 1
ATOM 759 O O . GLN A 1 95 ? 8.554 0.024 1.402 1.00 88.25 95 GLN A O 1
ATOM 764 N N . GLN A 1 96 ? 10.721 0.611 1.513 1.00 91.88 96 GLN A N 1
ATOM 765 C CA . GLN A 1 96 ? 10.703 0.976 2.930 1.00 91.88 96 GLN A CA 1
ATOM 766 C C . GLN A 1 96 ? 9.753 2.146 3.197 1.00 91.88 96 GLN A C 1
ATOM 768 O O . GLN A 1 96 ? 8.940 2.076 4.116 1.00 91.88 96 GLN A O 1
ATOM 773 N N . GLN A 1 97 ? 9.795 3.191 2.367 1.00 92.38 97 GLN A N 1
ATOM 774 C CA . GLN A 1 97 ? 8.892 4.334 2.492 1.00 92.38 97 GLN A CA 1
ATOM 775 C C . GLN A 1 97 ? 7.422 3.918 2.328 1.00 92.38 97 GLN A C 1
ATOM 777 O O . GLN A 1 97 ? 6.561 4.328 3.108 1.00 92.38 97 GLN A O 1
ATOM 782 N N . VAL A 1 98 ? 7.123 3.076 1.334 1.00 91.69 98 VAL A N 1
ATOM 783 C CA . VAL A 1 98 ? 5.771 2.543 1.111 1.00 91.69 98 VAL A CA 1
ATOM 784 C C . VAL A 1 98 ? 5.306 1.713 2.306 1.00 91.69 98 VAL A C 1
ATOM 786 O O . VAL A 1 98 ? 4.164 1.862 2.740 1.00 91.69 98 VAL A O 1
ATOM 789 N N . HIS A 1 99 ? 6.182 0.876 2.862 1.00 92.00 99 HIS A N 1
ATOM 790 C CA . HIS A 1 99 ? 5.882 0.073 4.042 1.00 92.00 99 HIS A CA 1
ATOM 791 C C . HIS A 1 99 ? 5.507 0.950 5.242 1.00 92.00 99 HIS A C 1
ATOM 793 O O . HIS A 1 99 ? 4.427 0.782 5.803 1.00 92.00 99 HIS A O 1
ATOM 799 N N . GLN A 1 100 ? 6.328 1.957 5.552 1.00 94.44 100 GLN A N 1
ATOM 800 C CA . GLN A 1 100 ? 6.059 2.915 6.629 1.00 94.44 100 GLN A CA 1
ATOM 801 C C . GLN A 1 100 ? 4.724 3.646 6.432 1.00 94.44 100 GLN A C 1
ATOM 803 O O . GLN A 1 100 ? 3.964 3.838 7.382 1.00 94.44 100 GLN A O 1
ATOM 8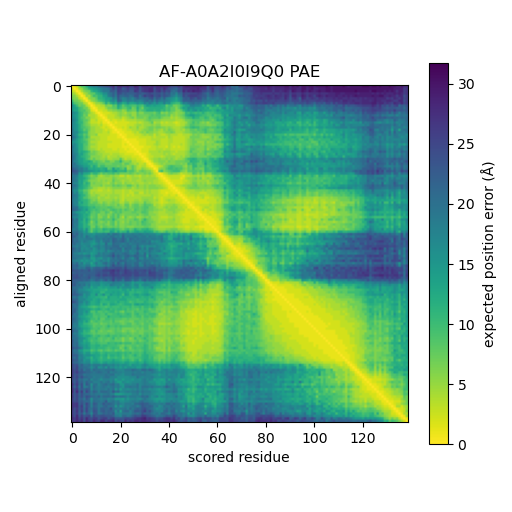08 N N . MET A 1 101 ? 4.400 4.034 5.193 1.00 92.44 101 MET A N 1
ATOM 809 C CA . MET A 1 101 ? 3.131 4.701 4.903 1.00 92.44 101 MET A CA 1
ATOM 810 C C . MET A 1 101 ? 1.930 3.774 5.129 1.00 92.44 101 MET A C 1
ATOM 812 O O . MET A 1 101 ? 0.934 4.193 5.723 1.00 92.44 101 MET A O 1
ATOM 816 N N . LEU A 1 102 ? 2.029 2.506 4.719 1.00 93.62 102 LEU A N 1
ATOM 817 C CA . LEU A 1 102 ? 0.991 1.505 4.968 1.00 93.62 102 LEU A CA 1
ATOM 818 C C . LEU A 1 102 ? 0.799 1.242 6.464 1.00 93.62 102 LEU A C 1
ATOM 820 O O . LEU A 1 102 ? -0.339 1.180 6.925 1.00 93.62 102 LEU A O 1
ATOM 824 N N . GLU A 1 103 ? 1.880 1.141 7.236 1.00 95.38 103 GLU A N 1
ATOM 825 C CA . GLU A 1 103 ? 1.810 0.989 8.692 1.00 95.38 103 GLU A CA 1
ATOM 826 C C . GLU A 1 103 ? 1.117 2.183 9.356 1.00 95.38 103 GLU A C 1
ATOM 828 O O . GLU A 1 103 ? 0.205 2.000 10.167 1.00 95.38 103 GLU A O 1
ATOM 833 N N . ALA A 1 104 ? 1.484 3.408 8.971 1.00 94.25 104 ALA A N 1
ATOM 834 C CA . ALA A 1 104 ? 0.869 4.625 9.491 1.00 94.25 104 ALA A CA 1
ATOM 835 C C . ALA A 1 104 ? -0.635 4.695 9.171 1.00 94.25 104 ALA A C 1
ATOM 837 O O . ALA A 1 104 ? -1.453 5.021 10.039 1.00 94.25 104 ALA A O 1
ATOM 838 N N . MET A 1 105 ? -1.019 4.343 7.940 1.00 92.56 105 MET A N 1
ATOM 839 C CA . MET A 1 105 ? -2.420 4.299 7.519 1.00 92.56 105 MET A CA 1
ATOM 840 C C . MET A 1 105 ? -3.195 3.208 8.263 1.00 92.56 105 MET A C 1
ATOM 842 O O . MET A 1 105 ? -4.264 3.484 8.808 1.00 92.56 105 MET A O 1
ATOM 846 N N . ASN A 1 106 ? -2.640 2.000 8.379 1.00 95.12 106 ASN A N 1
ATOM 847 C CA . ASN A 1 106 ? -3.237 0.907 9.149 1.00 95.12 106 ASN A CA 1
ATOM 848 C C . ASN A 1 106 ? -3.432 1.295 10.618 1.00 95.12 106 ASN A C 1
ATOM 850 O O . ASN A 1 106 ? -4.496 1.045 11.182 1.00 95.12 106 ASN A O 1
ATOM 854 N N . ALA A 1 107 ? -2.455 1.971 11.230 1.00 95.38 107 ALA A N 1
ATOM 855 C CA . ALA A 1 107 ? -2.573 2.480 12.592 1.00 95.38 107 ALA A CA 1
ATOM 856 C C . ALA A 1 107 ? -3.702 3.517 12.724 1.00 95.38 107 ALA A C 1
ATOM 858 O O . ALA A 1 107 ? -4.448 3.497 13.704 1.00 95.38 107 ALA A O 1
ATOM 859 N N . LYS A 1 108 ? -3.880 4.400 11.734 1.00 94.44 108 LYS A N 1
ATOM 860 C CA . LYS A 1 108 ? -4.998 5.356 11.694 1.00 94.44 108 LYS A CA 1
ATOM 861 C C . LYS A 1 108 ? -6.352 4.644 11.600 1.00 94.44 108 LYS A C 1
ATOM 863 O O . LYS A 1 108 ? -7.251 4.964 12.377 1.00 94.44 108 LYS A O 1
ATOM 868 N N . TYR A 1 109 ? -6.494 3.674 10.695 1.00 92.81 109 TYR A N 1
ATOM 869 C CA . TYR A 1 109 ? -7.729 2.893 10.557 1.00 92.81 109 TYR A CA 1
ATOM 870 C C . TYR A 1 109 ? -8.036 2.084 11.817 1.00 92.81 109 TYR A C 1
ATOM 872 O O . TYR A 1 109 ? -9.175 2.086 12.279 1.00 92.81 109 TYR A O 1
ATOM 880 N N . LYS A 1 110 ? -7.012 1.473 12.424 1.00 93.94 110 LYS A N 1
ATOM 881 C CA . LYS A 1 110 ? -7.123 0.775 13.706 1.00 93.94 110 LYS A CA 1
ATOM 882 C C . LYS A 1 110 ? -7.649 1.706 14.799 1.00 93.94 110 LYS A C 1
ATOM 884 O O . LYS A 1 110 ? -8.632 1.366 15.438 1.00 93.94 110 LYS A O 1
ATOM 889 N N . LYS A 1 111 ? -7.078 2.908 14.957 1.00 93.69 111 LYS A N 1
ATOM 890 C CA . LYS A 1 111 ? -7.556 3.908 15.934 1.00 93.69 111 LYS A CA 1
ATOM 891 C C . LYS A 1 111 ? -9.021 4.295 15.714 1.00 93.69 111 LYS A C 1
ATOM 893 O O . LYS A 1 111 ? -9.766 4.442 16.678 1.00 93.69 111 LYS A O 1
ATOM 898 N N . ALA A 1 112 ? -9.440 4.465 14.460 1.00 93.69 112 ALA A N 1
ATOM 899 C CA . ALA A 1 112 ? -10.826 4.795 14.135 1.00 93.69 112 ALA A CA 1
ATOM 900 C C . ALA A 1 112 ? -11.789 3.639 14.457 1.00 93.69 112 ALA A C 1
ATOM 902 O O . ALA A 1 112 ? -12.851 3.875 15.029 1.00 93.69 112 ALA A O 1
ATOM 903 N N . ALA A 1 113 ? -11.406 2.401 14.137 1.00 91.19 113 ALA A N 1
ATOM 904 C CA . ALA A 1 113 ? -12.191 1.212 14.459 1.00 91.19 113 ALA A CA 1
ATOM 905 C C . ALA A 1 113 ? -12.270 0.974 15.977 1.00 91.19 113 ALA A C 1
ATOM 907 O O . ALA A 1 113 ? -13.348 0.724 16.517 1.00 91.19 113 ALA A O 1
ATOM 908 N N . ASP A 1 114 ? -11.143 1.121 16.675 1.00 91.81 114 ASP A N 1
ATOM 909 C CA . ASP A 1 114 ? -11.045 0.906 18.118 1.00 91.81 114 ASP A CA 1
ATOM 910 C C . ASP A 1 114 ? -11.810 1.979 18.920 1.00 91.81 114 ASP A C 1
ATOM 912 O O . ASP A 1 114 ? -12.252 1.689 20.025 1.00 91.81 114 ASP A O 1
ATOM 916 N N . LYS A 1 115 ? -12.095 3.170 18.358 1.00 91.88 115 LYS A N 1
ATOM 917 C CA . LYS A 1 115 ? -12.930 4.209 19.007 1.00 91.88 115 LYS A CA 1
ATOM 918 C C . LYS A 1 115 ? -14.305 3.693 19.454 1.00 91.88 115 LYS A C 1
ATOM 920 O O . LYS A 1 115 ? -14.855 4.181 20.437 1.00 91.88 115 LYS A O 1
ATOM 925 N N . HIS A 1 116 ? -14.873 2.736 18.723 1.00 86.81 116 HIS A N 1
ATOM 926 C CA . HIS A 1 116 ? -16.185 2.155 19.020 1.00 86.81 116 HIS A CA 1
ATOM 927 C C . HIS A 1 116 ? -16.094 0.816 19.760 1.00 86.81 116 HIS A C 1
ATOM 929 O O . HIS A 1 116 ? -17.117 0.250 20.150 1.00 86.81 116 HIS A O 1
ATOM 935 N N . ARG A 1 117 ? -14.881 0.292 19.949 1.00 87.38 117 ARG A N 1
ATOM 936 C CA . ARG A 1 117 ? -14.643 -0.988 20.601 1.00 87.38 117 ARG A CA 1
ATOM 937 C C . ARG A 1 117 ? -14.459 -0.764 22.098 1.00 87.38 117 ARG A C 1
ATOM 939 O O . ARG A 1 117 ? -13.676 0.079 22.519 1.00 87.38 117 ARG A O 1
ATOM 946 N N . LYS A 1 118 ? -15.164 -1.544 22.917 1.00 85.19 118 LYS A N 1
ATOM 947 C CA . LYS A 1 118 ? -14.882 -1.599 24.354 1.00 85.19 118 LYS A CA 1
ATOM 948 C C . LYS A 1 118 ? -13.599 -2.392 24.573 1.00 85.19 118 LYS A C 1
ATOM 950 O O . LYS A 1 118 ? -13.474 -3.504 24.057 1.00 85.19 118 LYS A O 1
ATOM 955 N N . GLU A 1 119 ? -12.669 -1.816 25.321 1.00 82.38 119 GLU A N 1
ATOM 956 C CA . GLU A 1 119 ? -11.481 -2.529 25.772 1.00 82.38 119 GLU A CA 1
ATOM 957 C C . GLU A 1 119 ? -11.909 -3.669 26.704 1.00 82.38 119 GLU A C 1
ATOM 959 O O . GLU A 1 119 ? -12.698 -3.468 27.629 1.00 82.38 119 GLU A O 1
ATOM 964 N N . GLN A 1 120 ? -11.440 -4.881 26.413 1.00 82.81 120 GLN A N 1
ATOM 965 C CA . GLN A 1 120 ? -11.636 -6.052 27.260 1.00 82.81 120 GLN A CA 1
ATOM 966 C C . GLN A 1 120 ? -10.258 -6.559 27.667 1.00 82.81 120 GLN A C 1
ATOM 968 O O . GLN A 1 120 ? -9.536 -7.130 26.849 1.00 82.81 120 GLN A O 1
ATOM 973 N N . LEU A 1 121 ? -9.891 -6.281 28.915 1.00 89.81 121 LEU A N 1
ATOM 974 C CA . LEU A 1 121 ? -8.695 -6.810 29.557 1.00 89.81 121 LEU A CA 1
ATOM 975 C C . LEU A 1 121 ? -9.089 -8.121 30.235 1.00 89.81 121 LEU A C 1
ATOM 977 O O . LEU A 1 121 ? -10.039 -8.139 31.013 1.00 89.81 121 LEU A O 1
ATOM 981 N N . PHE A 1 122 ? -8.382 -9.199 29.916 1.00 91.31 122 PHE A N 1
ATOM 982 C CA . PHE A 1 122 ? -8.593 -10.514 30.517 1.00 91.31 122 PHE A CA 1
ATOM 983 C C . PHE A 1 122 ? -7.408 -10.848 31.415 1.00 91.31 122 PHE A C 1
ATOM 985 O O . PHE A 1 122 ? -6.267 -10.524 31.080 1.00 91.31 122 PHE A O 1
ATOM 992 N N . SER A 1 123 ? -7.682 -11.499 32.537 1.00 93.25 123 SER A N 1
ATOM 993 C CA . SER A 1 123 ? -6.686 -12.008 33.477 1.00 93.25 123 SER A CA 1
ATOM 994 C C . SER A 1 123 ? -6.725 -13.536 33.526 1.00 93.25 123 SER A C 1
ATOM 996 O O . SER A 1 123 ? -7.687 -14.173 33.091 1.00 93.25 123 SER A O 1
ATOM 998 N N . GLU A 1 124 ? -5.656 -14.147 34.039 1.00 93.25 124 GLU A N 1
ATOM 999 C CA . GLU A 1 124 ? -5.612 -15.596 34.244 1.00 93.25 124 GLU A CA 1
ATOM 1000 C C . GLU A 1 124 ? -6.767 -16.039 35.162 1.00 93.25 124 GLU A C 1
ATOM 1002 O O . GLU A 1 124 ? -6.945 -15.496 36.250 1.00 93.25 124 GLU A O 1
ATOM 1007 N N . GLY A 1 125 ? -7.564 -17.018 34.714 1.00 94.19 125 GLY A N 1
ATOM 1008 C CA . GLY A 1 125 ? -8.750 -17.512 35.429 1.00 94.19 125 GLY A CA 1
ATOM 1009 C C . GLY A 1 125 ? -10.098 -17.007 34.896 1.00 94.19 125 GLY A C 1
ATOM 1010 O O . GLY A 1 125 ? -11.130 -17.571 35.263 1.00 94.19 125 GLY A O 1
ATOM 1011 N N . ASP A 1 126 ? -10.113 -16.020 33.994 1.00 95.25 126 ASP A N 1
ATOM 1012 C CA . ASP A 1 126 ? -11.352 -15.538 33.375 1.00 95.25 126 ASP A CA 1
ATOM 1013 C C . ASP A 1 126 ? -11.951 -16.571 32.406 1.00 95.25 126 ASP A C 1
ATOM 1015 O O . ASP A 1 126 ? -11.281 -17.096 31.512 1.00 95.25 126 ASP A O 1
ATOM 1019 N N . MET A 1 127 ? -13.254 -16.834 32.536 1.00 90.81 127 MET A N 1
ATOM 1020 C CA . MET A 1 127 ? -13.985 -17.679 31.591 1.00 90.81 127 MET A CA 1
ATOM 1021 C C . MET A 1 127 ? -14.403 -16.862 30.367 1.00 90.81 127 MET A C 1
ATOM 1023 O O . MET A 1 127 ? -15.222 -15.947 30.464 1.00 90.81 127 MET A O 1
ATOM 1027 N N . VAL A 1 128 ? -13.878 -17.223 29.195 1.00 89.94 128 VAL A N 1
ATOM 1028 C CA . VAL A 1 128 ? -14.192 -16.566 27.919 1.00 89.94 128 VAL A CA 1
ATOM 1029 C C . VAL A 1 128 ? -14.896 -17.520 26.960 1.00 89.94 128 VAL A C 1
ATOM 1031 O O . VAL A 1 128 ? -14.530 -18.687 26.830 1.00 89.94 128 VAL A O 1
ATOM 1034 N N . MET A 1 129 ? -15.907 -17.015 26.251 1.00 89.69 129 MET A N 1
ATOM 1035 C CA . MET A 1 129 ? -16.591 -17.768 25.202 1.00 89.69 129 MET A CA 1
ATOM 1036 C C . MET A 1 129 ? -15.968 -17.441 23.844 1.00 89.69 129 MET A C 1
ATOM 1038 O O . MET A 1 129 ? -16.049 -16.309 23.367 1.00 89.69 129 MET A O 1
ATOM 1042 N N . VAL A 1 130 ? -15.348 -18.434 23.205 1.00 88.00 130 VAL A N 1
ATOM 1043 C CA . VAL A 1 130 ? -14.719 -18.264 21.890 1.00 88.00 130 VAL A CA 1
ATOM 1044 C C . VAL A 1 130 ? -15.716 -18.623 20.789 1.00 88.00 130 VAL A C 1
ATOM 1046 O O . VAL A 1 130 ? -16.175 -19.760 20.701 1.00 88.00 130 VAL A O 1
ATOM 1049 N N . PHE A 1 131 ? -16.033 -17.666 19.913 1.00 88.69 131 PHE A N 1
ATOM 1050 C CA . PHE A 1 131 ? -1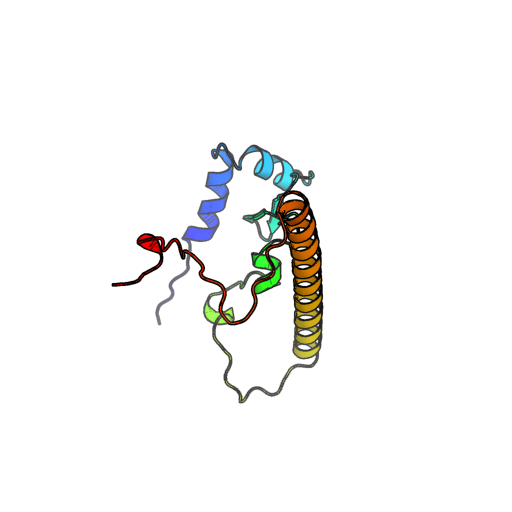6.840 -17.930 18.721 1.00 88.69 131 PHE A CA 1
ATOM 1051 C C . PHE A 1 131 ? -15.943 -18.316 17.540 1.00 88.69 131 PHE A C 1
ATOM 1053 O O . PHE A 1 131 ? -15.254 -17.478 16.955 1.00 88.69 131 PHE A O 1
ATOM 1060 N N . LEU A 1 132 ? -15.959 -19.598 17.182 1.00 87.62 132 LEU A N 1
ATOM 1061 C CA . LEU A 1 132 ? -15.153 -20.151 16.098 1.00 87.62 132 LEU A CA 1
ATOM 1062 C C . LEU A 1 132 ? -15.956 -20.172 14.788 1.00 87.62 132 LEU A C 1
ATOM 1064 O O . LEU A 1 132 ? -17.009 -20.803 14.698 1.00 87.62 132 LEU A O 1
ATOM 1068 N N . ARG A 1 133 ? -15.459 -19.497 13.744 1.00 87.88 133 ARG A N 1
ATOM 1069 C CA . ARG A 1 133 ? -16.068 -19.535 12.403 1.00 87.88 133 ARG A CA 1
ATOM 1070 C C . ARG A 1 133 ? -15.577 -20.758 11.633 1.00 87.88 133 ARG A C 1
ATOM 1072 O O . ARG A 1 133 ? -14.375 -20.887 11.421 1.00 87.88 133 ARG A O 1
ATOM 1079 N N . LYS A 1 134 ? -16.503 -21.599 11.155 1.00 83.94 134 LYS A N 1
ATOM 1080 C CA . LYS A 1 134 ? -16.198 -22.841 10.412 1.00 83.94 134 LYS A CA 1
ATOM 1081 C C . LYS A 1 134 ? -15.285 -22.621 9.195 1.00 83.94 134 LYS A C 1
ATOM 1083 O O . LYS A 1 134 ? -14.406 -23.430 8.954 1.00 83.94 134 LYS A O 1
ATOM 1088 N N . GLU A 1 135 ? -15.435 -21.498 8.494 1.00 85.56 135 GLU A N 1
ATOM 1089 C CA . GLU A 1 135 ? -14.659 -21.126 7.293 1.00 85.56 135 GLU A CA 1
ATOM 1090 C C . GLU A 1 135 ? -13.147 -20.969 7.524 1.00 85.56 135 GLU A C 1
ATOM 1092 O O . GLU A 1 135 ? -12.374 -20.968 6.572 1.00 85.56 135 GLU A O 1
ATOM 1097 N N . ARG A 1 136 ? -12.714 -20.776 8.776 1.00 80.00 136 ARG A N 1
ATOM 1098 C CA . ARG A 1 136 ? -11.301 -20.548 9.120 1.00 80.00 136 ARG A CA 1
ATOM 1099 C C . ARG A 1 136 ? -10.566 -21.809 9.556 1.00 80.00 136 ARG A C 1
ATOM 1101 O O . ARG A 1 136 ? -9.392 -21.727 9.905 1.00 80.00 136 ARG A O 1
ATOM 1108 N N . PHE A 1 137 ? -11.242 -22.951 9.523 1.00 79.44 137 PHE A N 1
ATOM 1109 C CA . PHE A 1 137 ? -10.622 -24.248 9.726 1.00 79.44 137 PHE A CA 1
ATOM 1110 C C . PHE A 1 137 ? -10.492 -24.918 8.368 1.00 79.44 137 PHE A C 1
ATOM 1112 O O . PHE A 1 137 ? -11.488 -25.269 7.740 1.00 79.44 137 PHE A O 1
ATOM 1119 N N . THR A 1 138 ? -9.257 -25.065 7.901 1.00 67.88 138 THR A N 1
ATOM 1120 C CA . THR A 1 138 ? -8.961 -26.021 6.838 1.00 67.88 138 THR A CA 1
ATOM 1121 C C . THR A 1 138 ? -9.133 -27.415 7.426 1.00 67.88 138 THR A C 1
ATOM 1123 O O . THR A 1 138 ? -8.490 -27.727 8.430 1.00 67.88 138 THR A O 1
ATOM 1126 N N . VAL A 1 139 ? -10.054 -28.185 6.843 1.00 66.94 139 VAL A N 1
ATOM 1127 C CA . VAL A 1 139 ? -10.297 -29.600 7.169 1.00 66.94 139 VAL A CA 1
ATOM 1128 C C . VAL A 1 139 ? -9.086 -30.437 6.783 1.00 66.94 139 VAL A C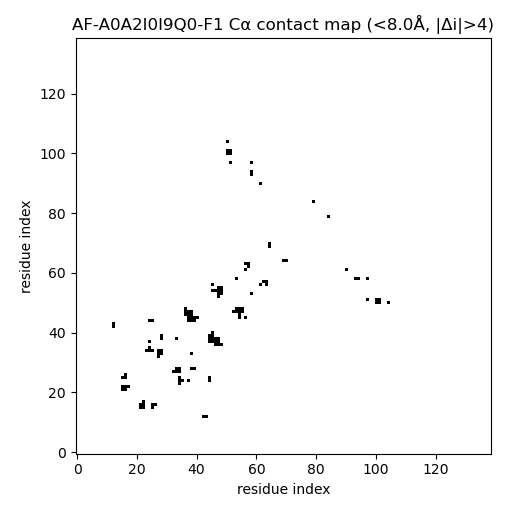 1
ATOM 1130 O O . VAL A 1 139 ? -8.523 -30.162 5.699 1.00 66.94 139 VAL A O 1
#